Protein AF-A0A7S3KDW5-F1 (afdb_monomer_lite)

pLDDT: mean 88.78, std 7.85, range [57.16, 96.81]

InterPro domains:
  IPR001967 Peptidase S11, D-alanyl-D-alanine carboxypeptidase A, N-terminal [PF00768] (16-67)
  IPR012338 Beta-lactamase/transpeptidase-like [G3DSA:3.40.710.10] (1-103)
  IPR012338 Beta-lactamase/transpeptidase-like [SSF56601] (12-87)

Secondary structure (DSSP, 8-state):
--EEEEEEE-TTS-EEEEEEE---SHHHH-TTEEEEEEEEETTTEEEEEEEEE-SS-EEEEEEEEESSHHHHHHHHHHHHHHHHHHHHHHHHHHHHHHHHHTT-

Foldseek 3Di:
DDKDWDWDADPVRDIDIDIDDDPPCVCVVDVQWDDDDWDDDPVWHTWDWIWGDDPPDIDTFIDTRQVHPVRNVVVSVVVVVVVVVVVVVVVVVVVVVVVVVVVD

Radius of gyration: 20.93 Å; chains: 1; bounding box: 60×18×60 Å

Organism: Euplotes crassus (NCBI:txid5936)

Structure (mmCIF, N/CA/C/O backbone):
data_AF-A0A7S3KDW5-F1
#
_entry.id   AF-A0A7S3KDW5-F1
#
loop_
_atom_site.group_PDB
_atom_site.id
_atom_site.type_symbol
_atom_site.label_atom_id
_atom_site.label_alt_id
_atom_site.label_comp_id
_atom_site.label_asym_id
_atom_site.label_entity_id
_atom_site.label_seq_id
_atom_site.pdbx_PDB_ins_code
_atom_site.Cartn_x
_atom_site.Cartn_y
_atom_site.Cartn_z
_atom_site.occupancy
_atom_site.B_iso_or_equiv
_atom_site.auth_seq_id
_atom_site.auth_comp_id
_atom_site.auth_asym_id
_atom_site.auth_atom_id
_atom_site.pdbx_PDB_model_num
ATOM 1 N N . LYS A 1 1 ? 16.498 7.441 3.040 1.00 57.16 1 LYS A N 1
ATOM 2 C CA . LYS A 1 1 ? 16.348 6.941 1.642 1.00 57.16 1 LYS A CA 1
ATOM 3 C C . LYS A 1 1 ? 17.503 5.993 1.302 1.00 57.16 1 LYS A C 1
ATOM 5 O O . LYS A 1 1 ? 18.589 6.486 1.020 1.00 57.16 1 LYS A O 1
ATOM 10 N N . LYS A 1 2 ? 17.303 4.664 1.342 1.00 62.47 2 LYS A N 1
ATOM 11 C CA . LYS A 1 2 ? 18.333 3.700 0.899 1.00 62.47 2 LYS A CA 1
ATOM 12 C C . LYS A 1 2 ? 18.471 3.802 -0.625 1.00 62.47 2 LYS A C 1
ATOM 14 O O . LYS A 1 2 ? 17.498 3.610 -1.352 1.00 62.47 2 LYS A O 1
ATOM 19 N N . LYS A 1 3 ? 19.646 4.217 -1.089 1.00 73.69 3 LYS A N 1
ATOM 20 C CA . LYS A 1 3 ? 20.020 4.273 -2.506 1.00 73.69 3 LYS A CA 1
ATOM 21 C C . LYS A 1 3 ? 21.043 3.170 -2.715 1.00 73.69 3 LYS A C 1
ATOM 23 O O . LYS A 1 3 ? 22.005 3.106 -1.958 1.00 73.69 3 LYS A O 1
ATOM 28 N N . PHE A 1 4 ? 20.827 2.335 -3.718 1.00 82.25 4 PHE A N 1
ATOM 29 C CA . PHE A 1 4 ? 21.806 1.332 -4.115 1.00 82.25 4 PHE A CA 1
ATOM 30 C C . PHE A 1 4 ? 22.559 1.878 -5.316 1.00 82.25 4 PHE A C 1
ATOM 32 O O . PHE A 1 4 ? 21.936 2.413 -6.238 1.00 82.25 4 PHE A O 1
ATOM 39 N N . MET A 1 5 ? 23.883 1.807 -5.264 1.00 85.00 5 MET A N 1
ATOM 40 C CA . MET A 1 5 ? 24.758 2.273 -6.330 1.00 85.00 5 MET A CA 1
ATOM 41 C C . MET A 1 5 ? 25.706 1.144 -6.706 1.00 85.00 5 MET A C 1
ATOM 43 O O . MET A 1 5 ? 26.222 0.455 -5.831 1.00 85.00 5 MET A O 1
ATOM 47 N N . CYS A 1 6 ? 25.895 0.951 -8.002 1.00 87.62 6 CYS A N 1
ATOM 48 C CA . CYS A 1 6 ? 26.868 0.026 -8.562 1.00 87.62 6 CYS A CA 1
ATOM 49 C C . CYS A 1 6 ? 27.555 0.729 -9.726 1.00 87.62 6 CYS A C 1
ATOM 51 O O . CYS A 1 6 ? 26.897 1.419 -10.506 1.00 87.62 6 CYS A O 1
ATOM 53 N N . GLU A 1 7 ? 28.862 0.556 -9.844 1.00 88.44 7 GLU A N 1
ATOM 54 C CA . GLU A 1 7 ? 29.616 1.010 -11.004 1.00 88.44 7 GLU A CA 1
ATOM 55 C C . GLU A 1 7 ? 29.858 -0.180 -11.925 1.00 88.44 7 GLU A C 1
ATOM 57 O O . GLU A 1 7 ? 30.304 -1.238 -11.486 1.00 88.44 7 GLU A O 1
ATOM 62 N N . GLY A 1 8 ? 29.513 -0.017 -13.199 1.00 85.06 8 GLY A N 1
ATOM 63 C CA . GLY A 1 8 ? 29.727 -1.021 -14.229 1.00 85.06 8 GLY A CA 1
ATOM 64 C C . GLY A 1 8 ? 30.602 -0.456 -15.335 1.00 85.06 8 GLY A C 1
ATOM 65 O O . GLY A 1 8 ? 30.330 0.628 -15.851 1.00 85.06 8 GLY A O 1
ATOM 66 N N . THR A 1 9 ? 31.629 -1.200 -15.725 1.00 87.25 9 THR A N 1
ATOM 67 C CA . THR A 1 9 ? 32.491 -0.850 -16.857 1.00 87.25 9 THR A CA 1
ATOM 68 C C . THR A 1 9 ? 32.088 -1.690 -18.057 1.00 87.25 9 THR A C 1
ATOM 70 O O . THR A 1 9 ? 31.950 -2.909 -17.955 1.00 87.25 9 THR A O 1
ATOM 73 N N . ASN A 1 10 ? 31.859 -1.053 -19.204 1.00 83.12 10 ASN A N 1
ATOM 74 C CA . ASN A 1 10 ? 31.571 -1.791 -20.432 1.00 83.12 10 ASN A CA 1
ATOM 75 C C . ASN A 1 10 ? 32.852 -2.392 -21.045 1.00 83.12 10 ASN A C 1
ATOM 77 O O . ASN A 1 10 ? 33.970 -2.080 -20.640 1.00 83.12 10 ASN A O 1
ATOM 81 N N . SER A 1 11 ? 32.698 -3.206 -22.091 1.00 85.06 11 SER A N 1
ATOM 82 C CA . SER A 1 11 ? 33.812 -3.832 -22.824 1.00 85.06 11 SER A CA 1
ATOM 83 C C . SER A 1 11 ? 34.797 -2.850 -23.477 1.00 85.06 11 SER A C 1
ATOM 85 O O . SER A 1 11 ? 35.853 -3.269 -23.936 1.00 85.06 11 SER A O 1
ATOM 87 N N . LYS A 1 12 ? 34.477 -1.549 -23.517 1.00 86.56 12 LYS A N 1
ATOM 88 C CA . LYS A 1 12 ? 35.332 -0.474 -24.047 1.00 86.56 12 LYS A CA 1
ATOM 89 C C . LYS A 1 12 ? 36.022 0.342 -22.942 1.00 86.56 12 LYS A C 1
ATOM 91 O O . LY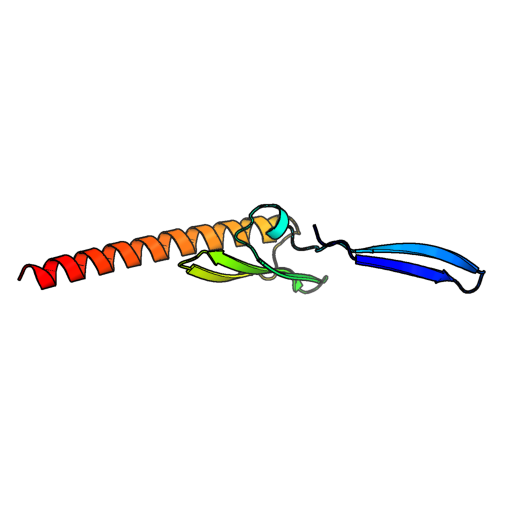S A 1 12 ? 36.582 1.391 -23.238 1.00 86.56 12 LYS A O 1
ATOM 96 N N . GLY A 1 13 ? 35.951 -0.095 -21.680 1.00 81.75 13 GLY A N 1
ATOM 97 C CA . GLY A 1 13 ? 36.573 0.596 -20.545 1.00 81.75 13 GLY A CA 1
ATOM 98 C C . GLY A 1 13 ? 35.807 1.826 -20.040 1.00 81.75 13 GLY A C 1
ATOM 99 O O . GLY A 1 13 ? 36.319 2.554 -19.196 1.00 81.75 13 GLY A O 1
ATOM 100 N N . LEU A 1 14 ? 34.586 2.077 -20.529 1.00 83.12 14 LEU A N 1
ATOM 101 C CA . LEU A 1 14 ? 33.770 3.212 -20.093 1.00 83.12 14 LEU A CA 1
ATOM 102 C C . LEU A 1 14 ? 32.964 2.835 -18.844 1.00 83.12 14 LEU A C 1
ATOM 104 O O . LEU A 1 14 ? 32.081 1.971 -18.911 1.00 83.12 14 LEU A O 1
ATOM 108 N N . SER A 1 15 ? 33.229 3.519 -17.734 1.00 85.31 15 SER A N 1
ATOM 109 C CA . SER A 1 15 ? 32.486 3.355 -16.482 1.00 85.31 15 SER A CA 1
ATOM 110 C C . SER A 1 15 ? 31.128 4.060 -16.526 1.00 85.31 15 SER A C 1
ATOM 112 O O . SER A 1 15 ? 31.004 5.197 -16.988 1.00 85.31 15 SER A O 1
ATOM 114 N N . ARG A 1 16 ? 30.091 3.397 -16.012 1.00 85.19 16 ARG A N 1
ATOM 115 C CA . ARG A 1 16 ? 28.753 3.955 -15.785 1.00 85.19 16 ARG A CA 1
ATOM 116 C C . ARG A 1 16 ? 28.322 3.694 -14.349 1.00 85.19 16 ARG A C 1
ATOM 118 O O . ARG A 1 16 ? 28.423 2.576 -13.854 1.00 85.19 16 ARG A O 1
ATOM 125 N N . SER A 1 17 ? 27.791 4.726 -13.700 1.00 87.00 17 SER A N 1
ATOM 126 C CA . SER A 1 17 ? 27.150 4.591 -12.394 1.00 87.00 17 SER A CA 1
ATOM 127 C C . SER A 1 17 ? 25.678 4.231 -12.579 1.00 87.00 17 SER A C 1
ATOM 129 O O . SER A 1 17 ? 24.925 4.942 -13.251 1.00 87.00 17 SER A O 1
ATOM 131 N N . HIS A 1 18 ? 25.265 3.123 -11.978 1.00 85.75 18 HIS A N 1
ATOM 132 C CA . HIS A 1 18 ? 23.886 2.674 -11.921 1.00 85.75 18 HIS A CA 1
ATOM 133 C C . HIS A 1 18 ? 23.325 2.926 -10.530 1.00 85.75 18 HIS A C 1
ATOM 135 O O . HIS A 1 18 ? 23.916 2.551 -9.517 1.00 85.75 18 HIS A O 1
ATOM 141 N N . LYS A 1 19 ? 22.158 3.565 -10.485 1.00 85.62 19 LYS A N 1
ATOM 142 C CA . LYS A 1 19 ? 21.496 3.952 -9.246 1.00 85.62 19 LYS A CA 1
ATOM 143 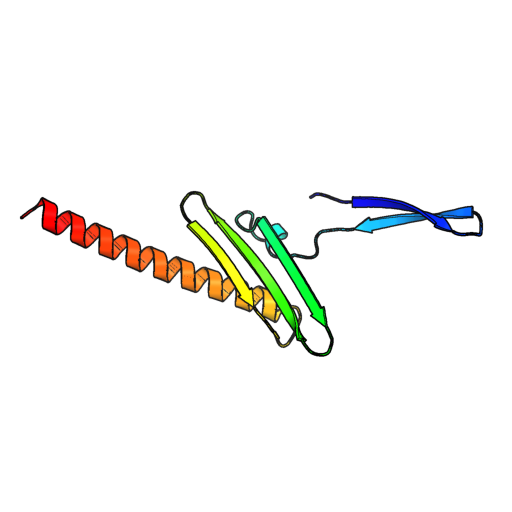C C . LYS A 1 19 ? 20.079 3.417 -9.230 1.00 85.62 19 LYS A C 1
ATOM 145 O O . LYS A 1 19 ? 19.283 3.746 -10.106 1.00 85.62 19 LYS A O 1
ATOM 150 N N . TRP A 1 20 ? 19.747 2.674 -8.182 1.00 83.50 20 TRP A N 1
ATOM 151 C CA . TRP A 1 20 ? 18.401 2.160 -7.962 1.00 83.50 20 TRP A CA 1
ATOM 152 C C . TRP A 1 20 ? 17.785 2.780 -6.716 1.00 83.50 20 TRP A C 1
ATOM 154 O O . TRP A 1 20 ? 18.430 2.969 -5.678 1.00 83.50 20 TRP A O 1
ATOM 164 N N . SER A 1 21 ? 16.501 3.092 -6.831 1.00 81.12 21 SER A N 1
ATOM 165 C CA . SER A 1 21 ? 15.652 3.510 -5.724 1.00 81.12 21 SER A CA 1
ATOM 166 C C . SER A 1 21 ? 14.450 2.589 -5.632 1.00 81.12 21 SER A C 1
ATOM 168 O O . SER A 1 21 ? 13.968 2.098 -6.652 1.00 81.12 21 SER A O 1
ATOM 170 N N . ASN A 1 22 ? 13.940 2.408 -4.415 1.00 75.50 22 ASN A N 1
ATOM 171 C CA . ASN A 1 22 ? 12.697 1.683 -4.204 1.00 75.50 22 ASN A CA 1
ATOM 172 C C . ASN A 1 22 ? 11.570 2.312 -5.047 1.00 75.50 22 ASN A C 1
ATOM 174 O O . ASN A 1 22 ? 11.369 3.528 -5.020 1.00 75.50 22 ASN A O 1
ATOM 178 N N . THR A 1 23 ? 10.875 1.478 -5.820 1.00 72.50 23 THR A N 1
ATOM 179 C CA . THR A 1 23 ? 9.774 1.878 -6.703 1.00 72.50 23 THR A CA 1
ATOM 180 C C . THR A 1 23 ? 8.433 1.951 -5.977 1.00 72.50 23 THR A C 1
ATOM 182 O O . THR A 1 23 ? 7.480 2.502 -6.527 1.00 72.50 23 THR A O 1
ATOM 185 N N . ASN A 1 24 ? 8.335 1.422 -4.753 1.00 74.94 24 ASN A N 1
ATOM 186 C CA . ASN A 1 24 ? 7.157 1.582 -3.917 1.00 74.94 24 ASN A CA 1
ATOM 187 C C . ASN A 1 24 ? 7.039 3.044 -3.457 1.00 74.94 24 ASN A C 1
ATOM 189 O O . ASN A 1 24 ? 7.816 3.521 -2.629 1.00 74.94 24 ASN A O 1
ATOM 193 N N . LYS A 1 25 ? 6.059 3.761 -4.018 1.00 77.81 25 LYS A N 1
ATOM 194 C CA . LYS A 1 25 ? 5.807 5.169 -3.699 1.00 77.81 25 LYS A CA 1
ATOM 195 C C . LYS A 1 25 ? 5.152 5.342 -2.325 1.00 77.81 25 LYS A C 1
ATOM 197 O O . LYS A 1 25 ? 5.294 6.422 -1.765 1.00 77.81 25 LYS A O 1
ATOM 202 N N . MET A 1 26 ? 4.495 4.313 -1.779 1.00 79.56 26 MET A N 1
ATOM 203 C CA . MET A 1 26 ? 3.786 4.390 -0.493 1.00 79.56 26 MET A CA 1
ATOM 204 C C . MET A 1 26 ? 4.748 4.645 0.668 1.00 79.56 26 MET A C 1
ATOM 206 O O . MET A 1 26 ? 4.524 5.566 1.438 1.00 79.56 26 MET A O 1
ATOM 210 N N . ILE A 1 27 ? 5.891 3.951 0.687 1.00 81.62 27 ILE A N 1
ATOM 211 C CA . ILE A 1 27 ? 6.949 4.117 1.705 1.00 81.62 27 ILE A CA 1
ATOM 212 C C . ILE A 1 27 ? 7.486 5.558 1.743 1.00 81.62 27 ILE A C 1
ATOM 214 O O . ILE A 1 27 ? 7.921 6.051 2.776 1.00 81.62 27 ILE A O 1
ATOM 218 N N . ASN A 1 28 ? 7.486 6.256 0.602 1.00 79.06 28 ASN A N 1
ATOM 219 C CA . ASN A 1 28 ? 7.933 7.650 0.557 1.00 79.06 28 ASN A CA 1
ATOM 220 C C . ASN A 1 28 ? 6.842 8.640 0.984 1.00 79.06 28 ASN A C 1
ATOM 222 O O . ASN A 1 28 ? 7.163 9.794 1.249 1.00 79.06 28 ASN A O 1
ATOM 226 N N . LYS A 1 29 ? 5.572 8.227 0.953 1.00 82.50 29 LYS A N 1
ATOM 227 C CA . LYS A 1 29 ? 4.425 9.084 1.264 1.00 82.50 29 LYS A CA 1
ATOM 228 C C . LYS A 1 29 ? 4.018 8.992 2.727 1.00 82.50 29 LYS A C 1
ATOM 230 O O . LYS 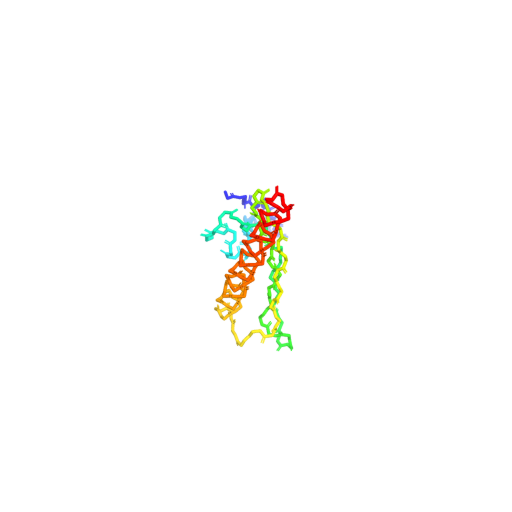A 1 29 ? 3.588 9.996 3.276 1.00 82.50 29 LYS A O 1
ATOM 235 N N . ASP A 1 30 ? 4.139 7.813 3.321 1.00 83.75 30 ASP A N 1
ATOM 236 C CA . ASP A 1 30 ? 3.657 7.537 4.666 1.00 83.75 30 ASP A CA 1
ATOM 237 C C . ASP A 1 30 ? 4.605 6.522 5.345 1.00 83.75 30 ASP A C 1
ATOM 239 O O . ASP A 1 30 ? 4.841 5.442 4.786 1.00 83.75 30 ASP A O 1
ATOM 243 N N . PRO A 1 31 ? 5.199 6.877 6.504 1.00 86.50 31 PRO A N 1
ATOM 244 C CA . PRO A 1 31 ? 6.168 6.039 7.207 1.00 86.50 31 PRO A CA 1
ATOM 245 C C . PRO A 1 31 ? 5.573 4.747 7.777 1.00 86.50 31 PRO A C 1
ATOM 247 O O . PRO A 1 31 ? 6.339 3.824 8.048 1.00 86.50 31 PRO A O 1
ATOM 250 N N . SER A 1 32 ? 4.248 4.644 7.916 1.00 88.50 32 SER A N 1
ATOM 251 C CA . SER A 1 32 ? 3.579 3.410 8.339 1.00 88.50 32 SER A CA 1
ATOM 252 C C . SER A 1 32 ? 3.597 2.326 7.256 1.00 88.50 32 SER A C 1
ATOM 254 O O . SER A 1 32 ? 3.261 1.179 7.525 1.00 88.50 32 SER A O 1
ATOM 256 N N . TYR A 1 33 ? 4.020 2.636 6.023 1.00 89.62 33 TYR A N 1
ATOM 257 C CA . TYR A 1 33 ? 4.284 1.614 5.011 1.00 89.62 33 TYR A CA 1
ATOM 258 C C . TYR A 1 33 ? 5.744 1.171 5.033 1.00 89.62 33 TYR A C 1
ATOM 260 O O . TYR A 1 33 ? 6.650 1.970 4.790 1.00 89.62 33 TYR A O 1
ATOM 268 N N . ASN A 1 34 ? 5.986 -0.131 5.180 1.00 86.19 34 ASN A N 1
ATOM 269 C CA . ASN A 1 34 ? 7.344 -0.691 5.199 1.00 86.19 34 ASN A CA 1
ATOM 270 C C . ASN A 1 34 ? 7.668 -1.623 4.011 1.00 86.19 34 ASN A C 1
ATOM 272 O O . ASN A 1 34 ? 8.792 -2.111 3.890 1.00 86.19 34 ASN A O 1
ATOM 276 N N . GLY A 1 35 ? 6.735 -1.819 3.074 1.00 83.94 35 GLY A N 1
ATOM 277 C CA . GLY A 1 35 ? 6.919 -2.709 1.922 1.00 83.94 35 GLY A CA 1
ATOM 278 C C . GLY A 1 35 ? 5.683 -2.789 1.015 1.00 83.94 35 GLY A C 1
ATOM 279 O O . GLY A 1 35 ? 4.809 -1.933 1.104 1.00 83.94 35 GLY A O 1
ATOM 280 N N . LEU A 1 36 ? 5.572 -3.737 0.073 1.00 78.38 36 LEU A N 1
ATOM 281 C CA . LEU A 1 36 ? 6.517 -4.821 -0.247 1.00 78.38 36 LEU A CA 1
ATOM 282 C C . LEU A 1 36 ? 6.978 -4.803 -1.716 1.00 78.38 36 LEU A C 1
ATOM 284 O O . LEU A 1 36 ? 8.181 -4.755 -1.971 1.00 78.38 36 LEU A O 1
ATOM 288 N N . LYS A 1 37 ? 6.066 -4.822 -2.700 1.00 90.38 37 LYS A N 1
ATOM 289 C CA . LYS A 1 37 ? 6.455 -4.945 -4.117 1.00 90.38 37 LYS A CA 1
ATOM 290 C C . LYS A 1 37 ? 5.457 -4.308 -5.079 1.00 90.38 37 LYS A C 1
ATOM 292 O O . LYS A 1 37 ? 4.249 -4.426 -4.927 1.00 90.38 37 LYS A O 1
ATOM 297 N N . THR A 1 38 ? 5.997 -3.679 -6.118 1.00 91.75 38 THR A N 1
ATOM 298 C CA . THR A 1 38 ? 5.267 -3.214 -7.305 1.00 91.75 38 THR A CA 1
ATOM 299 C C . THR A 1 38 ? 5.440 -4.199 -8.456 1.00 91.75 38 THR A C 1
ATOM 301 O O . THR A 1 38 ? 6.538 -4.721 -8.658 1.00 91.75 38 THR A O 1
ATOM 304 N N . GLY A 1 39 ? 4.403 -4.438 -9.249 1.00 91.06 39 GLY A N 1
ATOM 305 C CA . GLY A 1 39 ? 4.495 -5.257 -10.458 1.00 91.06 39 GLY A CA 1
ATOM 306 C C . GLY A 1 39 ? 3.731 -4.603 -11.595 1.00 91.06 39 GLY A C 1
ATOM 307 O O . GLY A 1 39 ? 2.615 -4.151 -11.382 1.00 91.06 39 GLY A O 1
ATOM 308 N N . THR A 1 40 ? 4.322 -4.550 -12.787 1.00 90.81 40 THR A N 1
ATOM 309 C CA . THR A 1 40 ? 3.616 -4.084 -13.983 1.00 90.81 40 THR A CA 1
ATOM 310 C C . THR A 1 40 ? 4.009 -4.957 -15.162 1.00 90.81 40 THR A C 1
ATOM 312 O O . THR A 1 40 ? 5.187 -5.025 -15.512 1.00 90.81 40 THR A O 1
ATOM 315 N N . THR A 1 41 ? 3.030 -5.606 -15.786 1.00 89.19 41 THR A N 1
ATOM 316 C CA . THR A 1 41 ? 3.194 -6.283 -17.079 1.00 89.19 41 THR A CA 1
ATOM 317 C C . THR A 1 41 ? 2.037 -5.900 -17.994 1.00 89.19 41 THR A C 1
ATOM 319 O O . THR A 1 41 ? 1.000 -5.422 -17.535 1.00 89.19 41 THR A O 1
ATOM 322 N N . ARG A 1 42 ? 2.191 -6.116 -19.306 1.00 87.06 42 ARG A N 1
ATOM 323 C CA . ARG A 1 42 ? 1.126 -5.811 -20.273 1.00 87.06 42 ARG A CA 1
ATOM 324 C C . ARG A 1 42 ? -0.144 -6.641 -20.034 1.00 87.06 42 ARG A C 1
ATOM 326 O O . ARG A 1 42 ? -1.228 -6.149 -20.307 1.00 87.06 42 ARG A O 1
ATOM 333 N N . SER A 1 43 ? -0.010 -7.872 -19.539 1.00 90.88 43 SER A N 1
ATOM 334 C CA . SER A 1 43 ? -1.137 -8.776 -19.279 1.00 90.88 43 SER A CA 1
ATOM 335 C C . SER A 1 43 ? -1.768 -8.601 -17.897 1.00 90.88 43 SER A C 1
ATOM 337 O O . SER A 1 43 ? -2.960 -8.843 -17.759 1.00 90.88 43 SER A O 1
ATOM 339 N N . ALA A 1 44 ? -0.994 -8.202 -16.882 1.00 86.00 44 ALA A N 1
ATOM 340 C CA . ALA A 1 44 ? -1.466 -8.112 -15.498 1.00 86.00 44 ALA A CA 1
ATOM 341 C C . ALA A 1 44 ? -1.845 -6.689 -15.057 1.00 86.00 44 ALA A C 1
ATOM 343 O O . ALA A 1 44 ? -2.315 -6.517 -13.936 1.00 86.00 44 ALA A O 1
ATOM 344 N N . GLY A 1 45 ? -1.600 -5.673 -15.890 1.00 92.69 45 GLY A N 1
ATOM 345 C CA . GLY A 1 45 ? -1.810 -4.276 -15.519 1.00 92.69 45 GLY A CA 1
ATOM 346 C C . GLY A 1 45 ? -0.842 -3.810 -14.428 1.00 92.69 45 GLY A C 1
ATOM 347 O O . GLY A 1 45 ? 0.268 -4.332 -14.292 1.00 92.69 45 GLY A O 1
ATOM 348 N N . ALA A 1 46 ? -1.243 -2.787 -13.672 1.00 93.31 46 ALA A N 1
ATOM 349 C CA . ALA A 1 46 ? -0.469 -2.242 -12.561 1.00 93.31 46 ALA A CA 1
ATOM 350 C C . ALA A 1 46 ? -0.886 -2.897 -11.230 1.00 93.31 46 ALA A C 1
ATOM 352 O O . ALA A 1 46 ? -2.034 -2.780 -10.819 1.00 93.31 46 ALA A O 1
ATOM 353 N N . CYS A 1 47 ? 0.055 -3.532 -10.531 1.00 94.81 47 CYS A N 1
ATOM 354 C CA . CYS A 1 47 ? -0.174 -4.257 -9.278 1.00 94.81 47 CYS A CA 1
ATOM 355 C C . CYS A 1 47 ? 0.684 -3.708 -8.128 1.00 94.81 47 CYS A C 1
ATOM 357 O O . CYS A 1 47 ? 1.818 -3.247 -8.333 1.00 94.81 47 CYS A O 1
ATOM 359 N N . LEU A 1 48 ? 0.168 -3.808 -6.902 1.00 94.31 48 LEU A N 1
ATOM 360 C CA . LEU A 1 48 ? 0.864 -3.440 -5.671 1.00 94.31 48 LEU A CA 1
ATOM 361 C C . LEU A 1 48 ? 0.524 -4.398 -4.529 1.00 94.31 48 LEU A C 1
ATOM 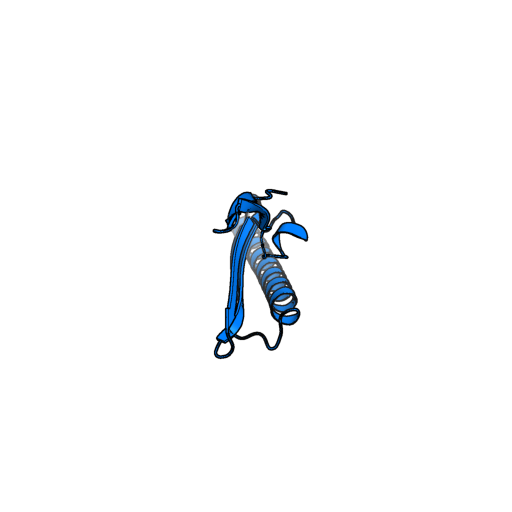363 O O . LEU A 1 48 ? -0.638 -4.663 -4.246 1.00 94.31 48 LEU A O 1
ATOM 367 N N . THR A 1 49 ? 1.559 -4.829 -3.817 1.00 95.56 49 THR A N 1
ATOM 368 C CA . THR A 1 49 ? 1.450 -5.394 -2.471 1.00 95.56 49 THR A CA 1
ATOM 369 C C . THR A 1 49 ? 2.085 -4.406 -1.506 1.00 95.56 49 THR A C 1
ATOM 371 O O . THR A 1 49 ? 3.285 -4.119 -1.614 1.00 95.56 49 THR A O 1
ATOM 374 N N . ALA A 1 50 ? 1.287 -3.874 -0.586 1.00 94.44 50 ALA A N 1
ATOM 375 C CA . ALA A 1 50 ? 1.716 -2.937 0.439 1.00 94.44 50 ALA A CA 1
ATOM 376 C C . ALA A 1 50 ? 1.532 -3.553 1.826 1.00 94.44 50 ALA A C 1
ATOM 378 O O . ALA A 1 50 ? 0.509 -4.179 2.083 1.00 94.44 50 ALA A O 1
ATOM 379 N N . ASN A 1 51 ? 2.516 -3.361 2.698 1.00 94.88 51 ASN A N 1
ATOM 380 C CA . ASN A 1 51 ? 2.377 -3.668 4.116 1.00 94.88 51 ASN A CA 1
ATOM 381 C C . ASN A 1 51 ? 2.272 -2.351 4.883 1.00 94.88 51 ASN A C 1
ATOM 383 O O . ASN A 1 51 ? 3.129 -1.480 4.700 1.00 94.88 51 ASN A O 1
ATOM 387 N N . PHE A 1 52 ? 1.201 -2.210 5.654 1.00 94.31 52 PHE A N 1
ATOM 388 C CA . PHE A 1 52 ? 0.890 -1.077 6.514 1.00 94.31 52 PHE A CA 1
ATOM 389 C C . PHE A 1 52 ? 0.967 -1.548 7.962 1.00 94.31 52 PHE A C 1
ATOM 391 O O . PHE A 1 52 ? 0.260 -2.474 8.345 1.00 94.31 52 PHE A O 1
ATOM 398 N N . GLU A 1 53 ? 1.825 -0.921 8.750 1.00 93.94 53 GLU A N 1
ATOM 399 C CA . GLU A 1 53 ? 2.129 -1.347 10.107 1.00 93.94 53 GLU A CA 1
ATOM 400 C C . GLU A 1 53 ? 2.165 -0.140 11.050 1.00 93.94 53 GLU A C 1
ATOM 402 O O . GLU A 1 53 ? 2.791 0.887 10.769 1.00 93.94 53 GLU A O 1
ATOM 407 N N . THR A 1 54 ? 1.462 -0.277 12.167 1.00 91.19 54 THR A N 1
ATOM 408 C CA . THR A 1 54 ? 1.487 0.596 13.341 1.00 91.19 54 THR A CA 1
ATOM 409 C C . THR A 1 54 ? 1.779 -0.260 14.574 1.00 91.19 54 THR A C 1
ATOM 411 O O . THR A 1 54 ? 1.841 -1.486 14.483 1.00 91.19 54 THR A O 1
ATOM 414 N N . ASP A 1 55 ? 1.908 0.363 15.746 1.00 90.50 55 ASP A N 1
ATOM 415 C CA . ASP A 1 55 ? 2.197 -0.352 16.999 1.00 90.50 55 ASP A CA 1
ATOM 416 C C . ASP A 1 55 ? 1.124 -1.389 17.386 1.00 90.50 55 ASP A C 1
ATOM 418 O O . ASP A 1 55 ? 1.400 -2.324 18.133 1.00 90.50 55 ASP A O 1
ATOM 422 N N . TYR A 1 56 ? -0.100 -1.228 16.884 1.00 90.12 56 TYR A N 1
ATOM 423 C CA . TYR A 1 56 ? -1.273 -2.030 17.247 1.00 90.12 56 TYR A CA 1
ATOM 424 C C . TYR A 1 56 ? -1.926 -2.728 16.048 1.00 90.12 56 TYR A C 1
ATOM 426 O O . TYR A 1 56 ? -2.842 -3.527 16.230 1.00 90.12 56 TYR A O 1
ATOM 434 N N . LEU A 1 57 ? -1.473 -2.460 14.820 1.00 91.50 57 LEU A N 1
ATOM 435 C CA . LEU A 1 57 ? -2.117 -2.973 13.617 1.00 91.50 57 LEU A CA 1
ATOM 436 C C . LEU A 1 57 ? -1.106 -3.285 12.514 1.00 91.50 57 LEU A C 1
ATOM 438 O O . LEU A 1 57 ? -0.318 -2.432 12.124 1.00 91.50 57 LEU A O 1
ATOM 442 N N . ASN A 1 58 ? -1.188 -4.489 11.949 1.00 94.62 58 ASN A N 1
ATOM 443 C CA . ASN A 1 58 ? -0.385 -4.908 10.804 1.00 94.62 58 ASN A CA 1
ATOM 444 C C . ASN A 1 58 ? -1.301 -5.431 9.686 1.00 94.62 58 ASN A C 1
ATOM 446 O O . ASN A 1 58 ? -2.052 -6.387 9.887 1.00 94.62 58 ASN A O 1
ATOM 450 N N . LEU A 1 59 ? -1.272 -4.778 8.523 1.00 95.12 59 LEU A N 1
ATOM 451 C CA . LEU A 1 59 ? -2.160 -5.020 7.389 1.00 95.12 59 LEU A CA 1
ATOM 452 C C . LEU A 1 59 ? -1.385 -5.192 6.085 1.00 95.12 59 LEU A C 1
ATOM 454 O O . LEU A 1 59 ? -0.659 -4.302 5.643 1.00 95.12 59 LEU A O 1
ATOM 458 N N . ILE A 1 60 ? -1.670 -6.287 5.383 1.00 95.88 60 ILE A N 1
ATOM 459 C CA . ILE A 1 60 ? -1.231 -6.489 4.002 1.00 95.88 60 ILE A CA 1
ATOM 460 C C . ILE A 1 60 ? -2.381 -6.131 3.062 1.00 95.88 60 ILE A C 1
ATOM 462 O O . ILE A 1 60 ? -3.448 -6.741 3.100 1.00 95.88 60 ILE A O 1
ATOM 466 N N . VAL A 1 61 ? -2.143 -5.168 2.173 1.00 95.88 61 VAL A N 1
ATOM 467 C CA . VAL A 1 61 ? -3.107 -4.705 1.171 1.00 95.88 61 VAL A CA 1
ATOM 468 C C . VAL A 1 61 ? -2.586 -5.033 -0.224 1.00 95.88 61 VAL A C 1
ATOM 470 O O . VAL A 1 61 ? -1.480 -4.635 -0.601 1.00 95.88 61 VAL A O 1
ATOM 473 N N . ILE A 1 62 ? -3.391 -5.754 -1.006 1.00 95.94 62 ILE A N 1
ATOM 474 C CA . ILE A 1 62 ? -3.032 -6.207 -2.353 1.00 95.94 62 ILE A CA 1
ATOM 475 C C . ILE A 1 62 ? -4.016 -5.619 -3.363 1.00 95.94 62 ILE A C 1
ATOM 477 O O . ILE A 1 62 ? -5.220 -5.837 -3.260 1.00 95.94 62 ILE A O 1
ATOM 481 N N . THR A 1 63 ? -3.497 -4.903 -4.360 1.00 95.19 63 THR A N 1
ATOM 482 C CA . THR A 1 63 ? -4.252 -4.442 -5.530 1.00 95.19 63 THR A CA 1
ATOM 483 C C . THR A 1 63 ? -3.671 -5.061 -6.795 1.00 95.19 63 THR A C 1
ATOM 485 O O . THR A 1 63 ? -2.455 -5.070 -7.013 1.00 95.19 63 THR A O 1
ATOM 488 N N . LEU A 1 64 ? -4.550 -5.618 -7.627 1.00 95.69 64 LEU A N 1
ATOM 489 C CA . LEU A 1 64 ? -4.200 -6.305 -8.867 1.00 95.69 64 LEU A CA 1
ATOM 490 C C . LEU A 1 64 ? -4.901 -5.635 -10.043 1.00 95.69 64 LEU A C 1
ATOM 492 O O . LEU A 1 64 ? -6.026 -5.162 -9.901 1.00 95.69 64 LEU A O 1
ATOM 496 N N . ASN A 1 65 ? -4.247 -5.645 -11.205 1.00 95.69 65 ASN A N 1
ATOM 497 C CA . ASN A 1 65 ? -4.812 -5.175 -12.467 1.00 95.69 65 ASN A CA 1
ATOM 498 C C . ASN A 1 65 ? -5.427 -3.767 -12.404 1.00 95.69 65 ASN A C 1
ATOM 500 O O . ASN A 1 65 ? -6.477 -3.499 -12.990 1.00 95.69 65 ASN A O 1
ATOM 504 N N . SER A 1 66 ? -4.777 -2.839 -11.699 1.00 93.12 66 SER A N 1
ATOM 505 C CA . SER A 1 66 ? -5.200 -1.444 -11.735 1.00 93.12 66 SER A CA 1
ATOM 506 C C . SER A 1 66 ? -5.025 -0.890 -13.149 1.00 93.12 66 SER A C 1
ATOM 508 O O . SER A 1 66 ? -4.031 -1.166 -13.830 1.00 93.12 66 SER A O 1
ATOM 510 N N . SER A 1 67 ? -5.984 -0.065 -13.570 1.00 90.00 67 SER A N 1
ATOM 511 C CA . SER A 1 67 ? -6.081 0.483 -14.930 1.00 90.00 67 SER A CA 1
ATOM 512 C C . SER A 1 67 ? -4.865 1.315 -15.349 1.00 90.00 67 SER A C 1
ATOM 514 O O . SER A 1 67 ? -4.562 1.419 -16.536 1.00 90.00 67 SER A O 1
ATOM 516 N N . ASN A 1 68 ? -4.151 1.906 -14.389 1.00 90.00 68 ASN A N 1
ATOM 517 C CA . ASN A 1 68 ? -2.900 2.623 -14.616 1.00 90.00 68 ASN A CA 1
ATOM 518 C C . ASN A 1 68 ? -2.032 2.691 -13.342 1.00 90.00 68 ASN A C 1
ATOM 520 O O . ASN A 1 68 ? -2.435 2.265 -12.256 1.00 90.00 68 ASN A O 1
ATOM 524 N N . ASP A 1 69 ? -0.825 3.258 -13.480 1.00 88.69 69 ASP A N 1
ATOM 525 C CA . ASP A 1 69 ? 0.135 3.417 -12.377 1.00 88.69 69 ASP A CA 1
ATOM 526 C C . ASP A 1 69 ? -0.427 4.230 -11.213 1.00 88.69 69 ASP A C 1
ATOM 528 O O . ASP A 1 69 ? -0.148 3.894 -10.072 1.00 88.69 69 ASP A O 1
ATOM 532 N N . ALA A 1 70 ? -1.195 5.290 -11.475 1.00 91.81 70 ALA A N 1
ATOM 533 C CA . ALA A 1 70 ? -1.713 6.167 -10.432 1.00 91.81 70 ALA A CA 1
ATOM 534 C C . ALA A 1 70 ? -2.804 5.478 -9.600 1.00 91.81 70 ALA A C 1
ATOM 536 O O . ALA A 1 70 ? -2.778 5.576 -8.370 1.00 91.81 70 ALA A O 1
ATOM 537 N N . CYS A 1 71 ? -3.704 4.745 -10.262 1.00 93.25 71 CYS A N 1
ATOM 538 C CA . CYS A 1 71 ? -4.829 4.063 -9.628 1.00 93.25 71 CYS A CA 1
ATOM 539 C C . CYS A 1 71 ? -4.376 3.065 -8.563 1.00 93.25 71 CYS A C 1
ATOM 541 O O . CYS A 1 71 ? -4.880 3.142 -7.448 1.00 93.25 71 CYS A O 1
ATOM 543 N N . ARG A 1 72 ? -3.348 2.234 -8.815 1.00 93.62 72 ARG A N 1
ATOM 544 C CA . ARG A 1 72 ? -2.910 1.241 -7.809 1.00 93.62 72 ARG A CA 1
ATOM 545 C C . ARG A 1 72 ? -2.549 1.871 -6.463 1.00 93.62 72 ARG A C 1
ATOM 547 O O . ARG A 1 72 ? -2.811 1.291 -5.420 1.00 93.62 72 ARG A O 1
ATOM 554 N N . TRP A 1 73 ? -1.951 3.066 -6.478 1.00 93.06 73 TRP A N 1
ATOM 555 C CA . TRP A 1 73 ? -1.574 3.767 -5.249 1.00 93.06 73 TRP A CA 1
ATOM 556 C C . TRP A 1 73 ? -2.794 4.323 -4.518 1.00 93.06 73 TRP A C 1
ATOM 558 O O . TRP A 1 73 ? -2.850 4.269 -3.293 1.00 93.06 73 TRP A O 1
ATOM 568 N N . GLN A 1 74 ? -3.744 4.885 -5.268 1.00 94.12 74 GLN A N 1
ATOM 569 C CA . GLN A 1 74 ? -4.966 5.468 -4.716 1.00 94.12 74 GLN A CA 1
ATOM 570 C C . GLN A 1 74 ? -5.884 4.384 -4.152 1.00 94.12 74 GLN A C 1
ATOM 572 O O . GLN A 1 74 ? -6.389 4.536 -3.045 1.00 94.12 74 GLN A O 1
ATOM 577 N N . ASP A 1 75 ? -6.056 3.283 -4.880 1.00 94.69 75 ASP A N 1
ATOM 578 C CA . ASP A 1 75 ? -6.927 2.178 -4.485 1.00 94.69 75 ASP A CA 1
ATOM 579 C C . ASP A 1 75 ? -6.375 1.462 -3.251 1.00 94.69 75 ASP A C 1
ATOM 581 O O . ASP A 1 75 ? -7.117 1.207 -2.308 1.00 94.69 75 ASP A O 1
ATOM 585 N N . THR A 1 76 ? -5.059 1.222 -3.194 1.00 94.88 76 THR A N 1
ATOM 586 C CA . THR A 1 76 ? -4.414 0.661 -1.998 1.00 94.88 76 THR A CA 1
ATOM 587 C C . THR A 1 76 ? -4.568 1.575 -0.784 1.00 94.88 76 THR A C 1
ATOM 589 O O . THR A 1 76 ? -4.845 1.072 0.301 1.00 94.88 76 THR A O 1
ATOM 592 N N . ALA A 1 77 ? -4.425 2.896 -0.947 1.00 93.94 77 ALA A N 1
ATOM 593 C CA . ALA A 1 77 ? -4.628 3.842 0.152 1.00 93.94 77 ALA A CA 1
ATOM 594 C C . ALA A 1 77 ? -6.077 3.810 0.659 1.00 93.94 77 ALA A C 1
ATOM 596 O O . ALA A 1 77 ? -6.297 3.612 1.847 1.00 93.94 77 ALA A O 1
ATOM 597 N N . LYS A 1 78 ? -7.057 3.896 -0.251 1.00 95.88 78 LYS A N 1
ATOM 598 C CA . LYS A 1 78 ? -8.485 3.834 0.093 1.00 95.88 78 LYS A CA 1
ATOM 599 C C . LYS A 1 78 ? -8.862 2.526 0.785 1.00 95.88 78 LYS A C 1
ATOM 601 O O . LYS A 1 78 ? -9.616 2.544 1.749 1.00 95.88 78 LYS A O 1
ATOM 606 N N . LEU A 1 79 ? -8.348 1.395 0.297 1.00 96.31 79 LEU A N 1
ATOM 607 C CA . LEU A 1 79 ? -8.629 0.086 0.883 1.00 96.31 79 LEU A CA 1
ATOM 608 C C . LEU A 1 79 ? -8.007 -0.050 2.278 1.00 96.31 79 LEU A C 1
ATOM 610 O O . LEU A 1 79 ? -8.646 -0.599 3.173 1.00 96.31 79 LEU A O 1
ATOM 614 N N . LYS A 1 80 ? -6.797 0.491 2.475 1.00 95.25 80 LYS A N 1
ATOM 615 C CA . LYS A 1 80 ? -6.173 0.598 3.799 1.00 95.25 80 LYS A CA 1
ATOM 616 C C . LYS A 1 80 ? -7.035 1.433 4.739 1.00 95.25 80 LYS A C 1
ATOM 618 O O . LYS A 1 80 ? -7.327 0.972 5.834 1.00 95.25 80 LYS A O 1
ATOM 623 N N . ASP A 1 81 ? -7.445 2.627 4.315 1.00 95.19 81 ASP A N 1
ATOM 624 C CA . ASP A 1 81 ? -8.227 3.547 5.151 1.00 95.19 81 ASP A CA 1
ATOM 625 C C . ASP A 1 81 ? -9.561 2.908 5.561 1.00 95.19 81 A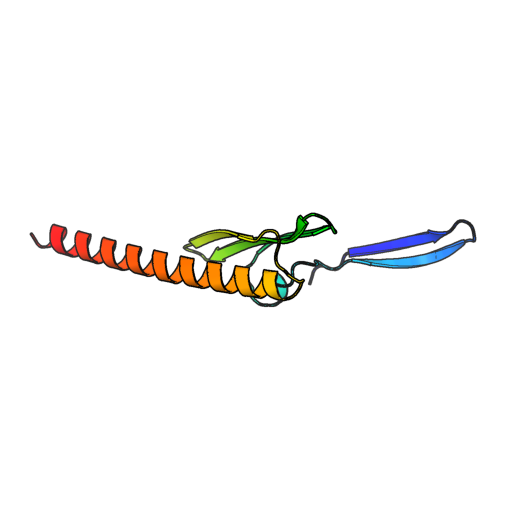SP A C 1
ATOM 627 O O . ASP A 1 81 ? -9.882 2.845 6.744 1.00 95.19 81 ASP A O 1
ATOM 631 N N . TRP A 1 82 ? -10.268 2.299 4.604 1.00 96.81 82 TRP A N 1
ATOM 632 C CA . TRP A 1 82 ? -11.493 1.549 4.880 1.00 96.81 82 TRP A CA 1
ATOM 633 C C . TRP A 1 82 ? -11.283 0.411 5.892 1.00 96.81 82 TRP A C 1
ATOM 635 O O . TRP A 1 82 ? -12.103 0.220 6.792 1.00 96.81 82 TRP A O 1
ATOM 645 N N . ALA A 1 83 ? -10.195 -0.354 5.756 1.00 96.06 83 ALA A N 1
ATOM 646 C CA . ALA A 1 83 ? -9.900 -1.459 6.662 1.00 96.06 83 ALA A CA 1
ATOM 647 C C . ALA A 1 83 ? -9.605 -0.962 8.084 1.00 96.06 83 ALA A C 1
ATOM 649 O O . ALA A 1 83 ? -10.120 -1.536 9.043 1.00 96.06 83 ALA A O 1
ATOM 650 N N . VAL A 1 84 ? -8.826 0.116 8.219 1.00 94.88 84 VAL A N 1
ATOM 651 C CA . VAL A 1 84 ? -8.519 0.747 9.512 1.00 94.88 84 VAL A CA 1
ATOM 652 C C . VAL A 1 84 ? -9.801 1.233 10.191 1.00 94.88 84 VAL A C 1
ATOM 654 O O . VAL A 1 84 ? -10.059 0.860 11.334 1.00 94.88 84 VAL A O 1
ATOM 657 N N . ASP A 1 85 ? -10.648 1.978 9.478 1.00 95.75 85 ASP A N 1
ATOM 658 C CA . ASP A 1 85 ? -11.912 2.490 10.023 1.00 95.75 85 ASP A CA 1
ATOM 659 C C . ASP A 1 85 ? -12.825 1.354 10.502 1.00 95.75 85 ASP A C 1
ATOM 661 O O . ASP A 1 85 ? -13.450 1.426 11.570 1.00 95.75 85 ASP A O 1
ATOM 665 N N . ARG A 1 86 ? -12.882 0.263 9.729 1.00 96.12 86 ARG A N 1
ATOM 666 C CA . ARG A 1 86 ? -13.692 -0.902 10.079 1.00 96.12 86 ARG A CA 1
ATOM 667 C C . ARG A 1 86 ? -13.159 -1.625 11.313 1.00 96.12 86 ARG A C 1
ATOM 669 O O . ARG A 1 86 ? -13.966 -2.013 12.156 1.00 96.12 86 ARG A O 1
ATOM 676 N N . LEU A 1 87 ? -11.845 -1.813 11.419 1.00 95.00 87 LEU A N 1
ATOM 677 C CA . LEU A 1 87 ? -11.222 -2.491 12.557 1.00 95.00 87 LEU A CA 1
ATOM 678 C C . LEU A 1 87 ? -11.373 -1.679 13.845 1.00 95.00 87 LEU A C 1
ATOM 680 O O . LEU A 1 87 ? -11.816 -2.238 14.845 1.00 95.00 87 LEU A O 1
ATOM 684 N N . ASN A 1 88 ? -11.157 -0.364 13.784 1.00 93.62 88 ASN A N 1
ATOM 685 C CA . ASN A 1 88 ? -11.379 0.537 14.919 1.00 93.62 88 ASN A CA 1
ATOM 686 C C . ASN A 1 88 ? -12.832 0.475 15.415 1.00 93.62 88 ASN A C 1
ATOM 688 O O . ASN A 1 88 ? -13.092 0.434 16.615 1.00 93.62 88 ASN A O 1
ATOM 692 N N . SER A 1 89 ? -13.798 0.420 14.491 1.00 94.94 89 SER A N 1
ATOM 693 C CA . SER A 1 89 ? -15.218 0.299 14.849 1.00 94.94 89 SER A CA 1
ATOM 694 C C . SER A 1 89 ? -15.526 -1.019 15.573 1.00 94.94 89 SER A C 1
ATOM 696 O O . SER A 1 89 ? -16.349 -1.054 16.488 1.00 94.94 89 SER A O 1
ATOM 698 N N . VAL A 1 90 ? -14.890 -2.118 15.152 1.00 94.88 90 VAL A N 1
ATOM 699 C CA . VAL A 1 90 ? -15.045 -3.430 15.798 1.00 94.88 90 VAL A CA 1
ATOM 700 C C . VAL A 1 90 ? -14.401 -3.426 17.182 1.00 94.88 90 VAL A C 1
ATOM 702 O O . VAL A 1 90 ? -15.013 -3.918 18.126 1.00 94.88 90 VAL A O 1
ATOM 705 N N . GLU A 1 91 ? -13.212 -2.844 17.322 1.00 93.25 91 GLU A N 1
ATOM 706 C CA . GLU A 1 91 ? -12.509 -2.731 18.602 1.00 93.25 91 GLU A CA 1
ATOM 707 C C . GLU A 1 91 ? -13.337 -1.957 19.636 1.00 93.25 91 GLU A C 1
ATOM 709 O O . GLU A 1 91 ? -13.633 -2.494 20.704 1.00 93.25 91 GLU A O 1
ATOM 714 N N . GLN A 1 92 ? -13.846 -0.775 19.272 1.00 93.69 92 GLN A N 1
ATOM 715 C CA . GLN A 1 92 ? -14.723 0.029 20.134 1.00 93.69 92 GLN A CA 1
ATOM 716 C C . GLN A 1 92 ? -15.986 -0.730 20.564 1.00 93.69 92 GLN A C 1
ATOM 718 O O . GLN A 1 92 ? -16.435 -0.632 21.709 1.00 93.69 92 GLN A O 1
ATOM 723 N N . TYR A 1 93 ? -16.578 -1.509 19.653 1.00 95.50 93 TYR A N 1
ATOM 724 C CA . TYR A 1 93 ? -17.726 -2.345 19.987 1.00 95.50 93 TYR A CA 1
ATOM 725 C C . TYR A 1 93 ? -17.356 -3.417 21.020 1.00 95.50 93 TYR A C 1
ATOM 727 O O . TYR A 1 93 ? -18.063 -3.561 22.019 1.00 95.50 93 TYR A O 1
ATOM 735 N N . LEU A 1 94 ? -16.246 -4.132 20.822 1.00 95.06 94 LEU A N 1
ATOM 736 C CA . LEU A 1 94 ? -15.783 -5.174 21.743 1.00 95.06 94 LEU A CA 1
ATOM 737 C C . LEU A 1 94 ? -15.467 -4.615 23.135 1.00 95.06 94 LEU A C 1
ATOM 739 O O . LEU A 1 94 ? -15.830 -5.231 24.137 1.00 95.06 94 LEU A O 1
ATOM 743 N N . GLU A 1 95 ? -14.847 -3.440 23.213 1.00 94.88 95 GLU A N 1
ATOM 744 C CA . GLU A 1 95 ? -14.627 -2.735 24.479 1.00 94.88 95 GLU A CA 1
ATOM 745 C C . GLU A 1 95 ? -15.951 -2.408 25.175 1.00 94.88 95 GLU A C 1
ATOM 747 O O . GLU A 1 95 ? -16.112 -2.666 26.368 1.00 94.88 95 GLU A O 1
ATOM 752 N N . SER A 1 96 ? -16.944 -1.919 24.426 1.00 94.44 96 SER A N 1
ATOM 753 C CA . SER A 1 96 ? -18.261 -1.594 24.985 1.00 94.44 96 SER A CA 1
ATOM 754 C C . SER A 1 96 ? -19.009 -2.811 25.548 1.00 94.44 96 SER A C 1
ATOM 756 O O . SER A 1 96 ? -19.799 -2.660 26.481 1.00 94.44 96 SER A O 1
ATOM 758 N N . VAL A 1 97 ? -18.776 -4.007 24.992 1.00 96.00 97 VAL A N 1
ATOM 759 C CA . VAL A 1 97 ? -19.367 -5.266 25.473 1.00 96.00 97 VAL A CA 1
ATOM 760 C C . VAL A 1 97 ? -18.714 -5.687 26.787 1.00 96.00 97 VAL A C 1
ATOM 762 O O . VAL A 1 97 ? -19.431 -5.892 27.765 1.00 96.00 97 VAL A O 1
ATOM 765 N N . LYS A 1 98 ? -17.376 -5.703 26.851 1.00 95.38 98 LYS A N 1
ATOM 766 C CA . LYS A 1 98 ? -16.623 -6.042 28.075 1.00 95.38 98 LYS A CA 1
ATOM 767 C C . LYS A 1 98 ? -17.025 -5.159 29.260 1.00 95.38 98 LYS A C 1
ATOM 769 O O . LYS A 1 98 ? -17.310 -5.652 30.344 1.00 95.38 98 LYS A O 1
ATOM 774 N N . MET A 1 99 ? -17.167 -3.854 29.020 1.00 91.88 99 MET A N 1
ATOM 775 C CA . MET A 1 99 ? -17.565 -2.885 30.050 1.00 91.88 99 MET A CA 1
ATOM 776 C C . MET A 1 99 ? -18.985 -3.106 30.596 1.00 91.88 99 MET A C 1
ATOM 778 O O . MET A 1 99 ? -19.299 -2.627 31.685 1.00 91.88 99 MET A O 1
ATOM 782 N N . LYS A 1 100 ? -19.874 -3.766 29.842 1.00 90.25 100 LYS A N 1
ATOM 783 C CA . LYS A 1 100 ? -21.224 -4.119 30.312 1.00 90.25 100 LYS A CA 1
ATOM 784 C C . LYS A 1 100 ? -21.218 -5.404 31.129 1.00 90.25 100 LYS A C 1
ATOM 786 O O . LYS 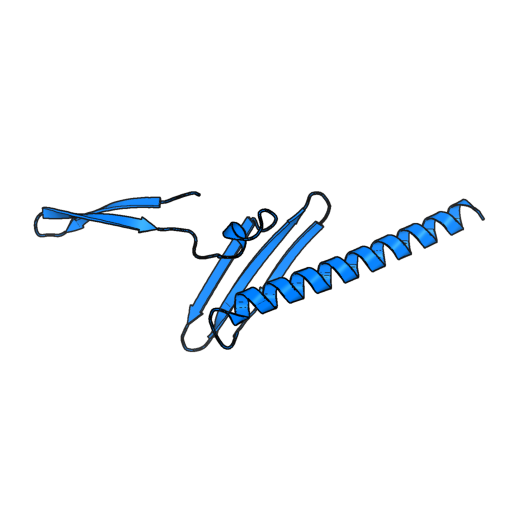A 1 100 ? -21.956 -5.471 32.103 1.00 90.25 100 LYS A O 1
ATOM 791 N N . GLU A 1 101 ? -20.398 -6.379 30.746 1.00 87.25 101 GLU A N 1
ATOM 792 C CA . GLU A 1 101 ? -20.236 -7.637 31.482 1.00 87.25 101 GLU A CA 1
ATOM 793 C C . GLU A 1 101 ? -19.611 -7.405 32.862 1.00 87.25 101 GLU A C 1
ATOM 795 O O . GLU A 1 101 ? -20.084 -7.962 33.839 1.00 87.25 101 GLU A O 1
ATOM 800 N N . GLU A 1 102 ? -18.619 -6.518 32.976 1.00 84.12 102 GLU A N 1
ATOM 801 C CA . GLU A 1 102 ? -17.965 -6.200 34.260 1.00 84.12 102 GLU A CA 1
ATOM 802 C C . GLU A 1 102 ? -18.853 -5.412 35.241 1.00 84.12 102 GLU A C 1
ATOM 804 O O . GLU A 1 102 ? -18.534 -5.301 36.425 1.00 84.12 102 GLU A O 1
ATOM 809 N N . ARG A 1 103 ? -19.953 -4.823 34.757 1.00 76.81 103 ARG A N 1
ATOM 810 C CA . ARG A 1 103 ? -20.907 -4.051 35.571 1.00 76.81 103 ARG A CA 1
ATOM 811 C C . ARG A 1 103 ? -22.145 -4.853 35.985 1.00 76.81 103 ARG A C 1
ATOM 813 O O . ARG A 1 103 ? -22.953 -4.309 36.739 1.00 76.81 103 ARG A O 1
ATOM 820 N N . GLY A 1 104 ? -22.324 -6.064 35.452 1.00 57.41 104 GLY A N 1
ATOM 821 C CA . GLY A 1 104 ? -23.440 -6.969 35.753 1.00 57.41 104 GLY A CA 1
ATOM 822 C C . GLY A 1 104 ? -23.032 -8.056 36.731 1.00 57.41 104 GLY A C 1
ATOM 823 O O . GLY A 1 104 ? -23.884 -8.398 37.579 1.00 57.41 104 GLY A O 1
#

Sequence (104 aa):
KKKFMCEGTNSKGLSRSHKWSNTNKMINKDPSYNGLKTGTTRSAGACLTANFETDYLNLIVITLNSSNDACRWQDTAKLKDWAVDRLNSVEQYLESVKMKEERG